Protein AF-A0A945I2C8-F1 (afdb_monomer)

Foldseek 3Di:
DVLVVLCPLVVLLVCQLPQLLVAECSLVCSLVVVVCCVVVCVVPDDDDPDDDDDPDCCSNCVSLLVLLVSLVLLVVLLCLLPDDDDDDPNQVCCCPVVVGRSVVRSVRHDPSSNVSSVVVSVVSLVPNQQVSLLVLLLVVVDPVSPVSSCSSCVSVVNNVCSCCVNCPVVVD

Secondary structure (DSSP, 8-state):
-TTGGGGHHHHHHHHHHHHGGG-TTHHHHHHHHHHHHHHHHHHHSPP-------S-SHHHHHHHHHHHHHHHHHHHHHHHHHS---S-HHHHHHHHHH---HHHHHHH--HHHHHHHHHHHHHHIIIIIIHHHHHHHT-TT-HHHHHHHHHHHHTTT-TTHHHHIIIIIT--

Sequence (172 aa):
MKYLKYYISTITILSAGYICTLGKFFPLVFFISFSSFIIFGDLFLKSDNKKHNYKFNFFLNLPIYLNLPLLLVFLMTVVFILGNSDANAFSIFFLEMLNIDLLHSRETIYFSDKIALVALTSLFIGIMGTVPGHEMSHRIKKKFDLFIGNWLLSLSWDCAFAIEHVYGHHKN

Structure (mmCIF, N/CA/C/O backbone):
data_AF-A0A945I2C8-F1
#
_entry.id   AF-A0A945I2C8-F1
#
loop_
_atom_site.group_PDB
_atom_site.id
_atom_site.type_symbol
_atom_site.label_atom_id
_atom_site.label_alt_id
_atom_site.label_comp_id
_atom_site.label_asym_id
_atom_site.label_entity_id
_atom_site.label_seq_id
_atom_site.pdbx_PDB_ins_code
_atom_site.Cartn_x
_atom_site.Cartn_y
_atom_site.Cartn_z
_atom_site.occupancy
_atom_site.B_iso_or_equiv
_atom_site.auth_seq_id
_atom_site.auth_comp_id
_atom_site.auth_asym_id
_atom_site.auth_atom_id
_atom_site.pdbx_PDB_model_num
ATOM 1 N N . MET A 1 1 ? -23.074 -13.587 1.906 1.00 62.91 1 MET A N 1
ATOM 2 C CA . MET A 1 1 ? -22.068 -12.558 1.537 1.00 62.91 1 MET A CA 1
ATOM 3 C C . MET A 1 1 ? -21.941 -11.428 2.578 1.00 62.91 1 MET A C 1
ATOM 5 O O . MET A 1 1 ? -21.684 -10.289 2.222 1.00 62.91 1 MET A O 1
ATOM 9 N N . LYS A 1 2 ? -22.095 -11.713 3.882 1.00 77.69 2 LYS A N 1
ATOM 10 C CA . LYS A 1 2 ? -22.191 -10.666 4.918 1.00 77.69 2 LYS A CA 1
ATOM 11 C C . LYS A 1 2 ? -20.837 -10.050 5.309 1.00 77.69 2 LYS A C 1
ATOM 13 O O . LYS A 1 2 ? -20.752 -8.852 5.535 1.00 77.69 2 LYS A O 1
ATOM 18 N N . TYR A 1 3 ? -19.801 -10.885 5.379 1.00 81.06 3 TYR A N 1
ATOM 19 C CA . TYR A 1 3 ? -18.445 -10.497 5.782 1.00 81.06 3 TYR A CA 1
ATOM 20 C C . TYR A 1 3 ? -17.556 -10.113 4.591 1.00 81.06 3 TYR A C 1
ATOM 22 O O . TYR A 1 3 ? -16.706 -9.244 4.715 1.00 81.06 3 TYR A O 1
ATOM 30 N N . LEU A 1 4 ? -17.791 -10.720 3.421 1.00 82.69 4 LEU A N 1
ATOM 31 C CA . LEU A 1 4 ? -16.927 -10.586 2.243 1.00 82.69 4 LEU A CA 1
ATOM 32 C C . LEU A 1 4 ? -16.793 -9.138 1.743 1.00 82.69 4 LEU A C 1
ATOM 34 O O . LEU A 1 4 ? -15.726 -8.748 1.285 1.00 82.69 4 LEU A O 1
ATOM 38 N N . LYS A 1 5 ? -17.842 -8.320 1.894 1.00 85.62 5 LYS A N 1
ATOM 39 C CA . LYS A 1 5 ? -17.820 -6.909 1.477 1.00 85.62 5 LYS A CA 1
ATOM 40 C C . LYS A 1 5 ? -16.748 -6.068 2.186 1.00 85.62 5 LYS A C 1
ATOM 42 O O . LYS A 1 5 ? -16.306 -5.075 1.631 1.00 85.62 5 LYS A O 1
ATOM 47 N N . TYR A 1 6 ? -16.297 -6.477 3.376 1.00 88.00 6 TYR A N 1
ATOM 48 C CA . TYR A 1 6 ? -15.247 -5.775 4.126 1.00 88.00 6 TYR A CA 1
ATOM 49 C C . TYR A 1 6 ? -13.826 -6.121 3.662 1.00 88.00 6 TYR A C 1
ATOM 51 O O . TYR A 1 6 ? -12.876 -5.492 4.108 1.00 88.00 6 TYR A O 1
ATOM 59 N N . TYR A 1 7 ? -13.674 -7.100 2.766 1.00 92.62 7 TYR A N 1
ATOM 60 C CA . TYR A 1 7 ? -12.378 -7.525 2.228 1.00 92.62 7 TYR A CA 1
ATOM 61 C C . TYR A 1 7 ? -12.065 -6.904 0.864 1.00 92.62 7 TYR A C 1
ATOM 63 O O . TYR A 1 7 ? -11.042 -7.239 0.272 1.00 92.62 7 TYR A O 1
ATOM 71 N N . ILE A 1 8 ? -12.913 -5.997 0.359 1.00 91.94 8 ILE A N 1
ATOM 72 C CA . ILE A 1 8 ? -12.673 -5.311 -0.919 1.00 91.94 8 ILE A CA 1
ATOM 73 C C . ILE A 1 8 ? -11.312 -4.609 -0.885 1.00 91.94 8 ILE A C 1
ATOM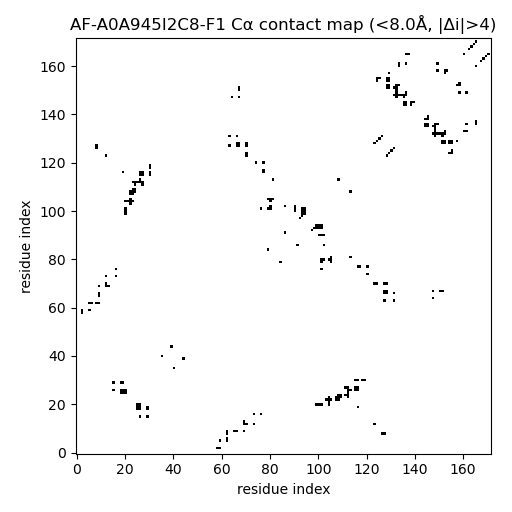 75 O O . ILE A 1 8 ? -10.516 -4.817 -1.794 1.00 91.94 8 ILE A O 1
ATOM 79 N N . SER A 1 9 ? -10.992 -3.882 0.194 1.00 91.06 9 SER A N 1
ATOM 80 C CA . SER A 1 9 ? -9.688 -3.225 0.349 1.00 91.06 9 SER A CA 1
ATOM 81 C C . SER A 1 9 ? -8.527 -4.225 0.294 1.00 91.06 9 SER A C 1
ATOM 83 O O . SER A 1 9 ? -7.592 -4.052 -0.485 1.00 91.06 9 SER A O 1
ATOM 85 N N . THR A 1 10 ? -8.622 -5.327 1.041 1.00 94.12 10 THR A N 1
ATOM 86 C CA . THR A 1 10 ? -7.606 -6.388 1.077 1.00 94.12 10 THR A CA 1
ATOM 87 C C . THR A 1 10 ? -7.371 -7.004 -0.303 1.00 94.12 10 THR A C 1
ATOM 89 O O . THR A 1 10 ? -6.230 -7.181 -0.718 1.00 94.12 10 THR A O 1
ATOM 92 N N . ILE A 1 11 ? -8.440 -7.301 -1.043 1.00 95.31 11 ILE A N 1
ATOM 93 C CA . ILE A 1 11 ? -8.335 -7.848 -2.401 1.00 95.31 11 ILE A CA 1
ATOM 94 C C . ILE A 1 11 ? -7.706 -6.811 -3.335 1.00 95.31 11 ILE A C 1
ATOM 96 O O . ILE A 1 11 ? -6.825 -7.154 -4.120 1.00 95.31 11 ILE A O 1
ATOM 100 N N . THR A 1 12 ? -8.108 -5.542 -3.227 1.00 95.62 12 THR A N 1
ATOM 101 C CA . THR A 1 12 ? -7.592 -4.481 -4.100 1.00 95.62 12 THR A CA 1
ATOM 102 C C . THR A 1 12 ? -6.097 -4.250 -3.907 1.00 95.62 12 THR A C 1
ATOM 104 O O . THR A 1 12 ? -5.379 -4.209 -4.903 1.00 95.62 12 THR A O 1
ATOM 107 N N . ILE A 1 13 ? -5.588 -4.207 -2.671 1.00 96.75 13 ILE A N 1
ATOM 108 C CA . ILE A 1 13 ? -4.149 -4.017 -2.442 1.00 96.75 13 ILE A CA 1
ATOM 109 C C . ILE A 1 13 ? -3.319 -5.232 -2.859 1.00 96.75 13 ILE A C 1
ATOM 111 O O . ILE A 1 13 ? -2.242 -5.058 -3.420 1.00 96.75 13 ILE A O 1
ATOM 115 N N . LEU A 1 14 ? -3.830 -6.454 -2.674 1.00 96.75 14 LEU A N 1
ATOM 116 C CA . LEU A 1 14 ? -3.175 -7.662 -3.186 1.00 96.75 14 LEU A CA 1
ATOM 117 C C . LEU A 1 14 ? -3.122 -7.656 -4.718 1.00 96.75 14 LEU A C 1
ATOM 119 O O . LEU A 1 14 ? -2.078 -7.931 -5.303 1.00 96.75 14 LEU A O 1
ATOM 123 N N . SER A 1 15 ? -4.232 -7.293 -5.367 1.00 96.69 15 SER A N 1
ATOM 124 C CA . SER A 1 15 ? -4.288 -7.197 -6.827 1.00 96.69 15 SER A CA 1
ATOM 125 C C . SER A 1 15 ? -3.346 -6.121 -7.365 1.00 96.69 15 SER A C 1
ATOM 127 O O . SER A 1 15 ? -2.632 -6.376 -8.327 1.00 96.69 15 SER A O 1
ATOM 129 N N . ALA A 1 16 ? -3.268 -4.965 -6.702 1.00 96.81 16 ALA A N 1
ATOM 130 C CA . ALA A 1 16 ? -2.339 -3.899 -7.050 1.00 96.81 16 ALA A CA 1
ATOM 131 C C . ALA A 1 16 ? -0.885 -4.335 -6.852 1.00 96.81 16 ALA A C 1
ATOM 133 O O . ALA A 1 16 ? -0.059 -4.116 -7.730 1.00 96.81 16 ALA A O 1
ATOM 134 N N . GLY A 1 17 ? -0.581 -4.990 -5.727 1.00 95.38 17 GLY A N 1
ATOM 135 C CA . GLY A 1 17 ? 0.756 -5.492 -5.414 1.00 95.38 17 GLY A CA 1
ATOM 136 C C . GLY A 1 17 ? 1.280 -6.486 -6.447 1.00 95.38 17 GLY A C 1
ATOM 137 O O . GLY A 1 17 ? 2.480 -6.540 -6.670 1.00 95.38 17 GLY A O 1
ATOM 138 N N . TYR A 1 18 ? 0.393 -7.220 -7.122 1.00 95.75 18 TYR A N 1
ATOM 139 C CA . TYR A 1 18 ? 0.765 -8.070 -8.248 1.00 95.75 18 TYR A CA 1
ATOM 140 C C . TYR A 1 18 ? 0.782 -7.302 -9.578 1.00 95.75 18 TYR A C 1
ATOM 142 O O . TYR A 1 18 ? 1.809 -7.244 -10.248 1.00 95.75 18 TYR A O 1
ATOM 150 N N . ILE A 1 19 ? -0.327 -6.661 -9.960 1.00 96.75 19 ILE A N 1
ATOM 151 C CA . ILE A 1 19 ? -0.487 -6.034 -11.283 1.00 96.75 19 ILE A CA 1
ATOM 152 C C . ILE A 1 19 ? 0.540 -4.920 -11.504 1.00 96.75 19 ILE A C 1
ATOM 154 O O . ILE A 1 19 ? 1.135 -4.843 -12.575 1.00 96.75 19 ILE A O 1
ATOM 158 N N . CYS A 1 20 ? 0.820 -4.097 -10.492 1.00 96.38 20 CYS A N 1
ATOM 159 C CA . CYS A 1 20 ? 1.809 -3.025 -10.606 1.00 96.38 20 CYS A CA 1
ATOM 160 C C . CYS A 1 20 ? 3.248 -3.539 -10.793 1.00 96.38 20 CYS A C 1
ATOM 162 O O . CYS A 1 20 ? 4.103 -2.778 -11.240 1.00 96.38 20 CYS A O 1
ATOM 164 N N . THR A 1 21 ? 3.517 -4.813 -10.491 1.00 95.56 21 THR A N 1
ATOM 165 C CA . THR A 1 21 ? 4.824 -5.459 -10.717 1.00 95.56 21 THR A CA 1
ATOM 166 C C . THR A 1 21 ? 4.944 -6.117 -12.094 1.00 95.56 21 THR A C 1
ATOM 168 O O . THR A 1 21 ? 5.987 -6.652 -12.433 1.00 95.56 21 THR A O 1
ATOM 171 N N . LEU A 1 22 ? 3.912 -6.058 -12.941 1.00 94.31 22 LEU A N 1
ATOM 172 C CA . LEU A 1 22 ? 4.003 -6.562 -14.319 1.00 94.31 22 LEU A CA 1
ATOM 173 C C . LEU A 1 22 ? 4.746 -5.598 -15.266 1.00 94.31 22 LEU A C 1
ATOM 175 O O . LEU A 1 22 ? 4.997 -5.936 -16.422 1.00 94.31 22 LEU A O 1
ATOM 179 N N . GLY A 1 23 ? 5.110 -4.403 -14.789 1.00 88.12 23 GLY A N 1
ATOM 180 C CA . GLY A 1 23 ? 5.847 -3.402 -15.562 1.00 88.12 23 GLY A CA 1
ATOM 181 C C . GLY A 1 23 ? 4.952 -2.582 -16.497 1.00 88.12 23 GLY A C 1
ATOM 182 O O . GLY A 1 23 ? 3.811 -2.275 -16.163 1.00 88.12 23 GLY A O 1
ATOM 183 N N . LYS A 1 24 ? 5.504 -2.179 -17.647 1.00 92.94 24 LYS A N 1
ATOM 184 C CA . LYS A 1 24 ? 4.902 -1.379 -18.745 1.00 92.94 24 LYS A CA 1
ATOM 185 C C . LYS A 1 24 ? 3.391 -1.115 -18.640 1.00 92.94 24 LYS A C 1
ATOM 187 O O . LYS A 1 24 ? 2.596 -2.019 -18.885 1.00 92.94 24 LYS A O 1
ATOM 192 N N . PHE A 1 25 ? 2.990 0.134 -18.397 1.00 95.19 25 PHE A N 1
ATOM 193 C CA . PHE A 1 25 ? 1.594 0.606 -18.380 1.00 95.19 25 PHE A CA 1
ATOM 194 C C . PHE A 1 25 ? 0.658 -0.041 -17.346 1.00 95.19 25 PHE A C 1
ATOM 196 O O . PHE A 1 25 ? -0.413 0.511 -17.091 1.00 95.19 25 PHE A O 1
ATOM 203 N N . PHE A 1 26 ? 1.010 -1.169 -16.722 1.00 96.88 26 PHE A N 1
ATOM 204 C CA . PHE A 1 26 ? 0.140 -1.838 -15.759 1.00 96.88 26 PHE A CA 1
ATOM 205 C C . PHE A 1 26 ? -0.164 -0.972 -14.530 1.00 96.88 26 PHE A C 1
ATOM 207 O O . PHE A 1 26 ? -1.341 -0.907 -14.168 1.00 96.88 26 PHE A O 1
ATOM 214 N N . PRO A 1 27 ? 0.799 -0.245 -13.919 1.00 97.38 27 PRO A N 1
ATOM 215 C CA . PRO A 1 27 ? 0.480 0.684 -12.839 1.00 97.38 27 PRO A CA 1
ATOM 216 C C . PRO A 1 27 ? -0.505 1.780 -13.253 1.00 97.38 27 PRO A C 1
ATOM 218 O O . PRO A 1 27 ? -1.459 2.054 -12.524 1.00 97.38 27 PRO A O 1
ATOM 221 N N . LEU A 1 28 ? -0.317 2.379 -14.435 1.00 98.06 28 LEU A N 1
ATOM 222 C CA . LEU A 1 28 ? -1.220 3.405 -14.958 1.00 98.06 28 LEU A CA 1
ATOM 223 C C . LEU A 1 28 ? -2.630 2.857 -15.195 1.00 98.06 28 LEU A C 1
ATOM 225 O O . LEU A 1 28 ? -3.612 3.460 -14.763 1.00 98.06 28 LEU A O 1
ATOM 229 N N . VAL A 1 29 ? -2.736 1.707 -15.861 1.00 97.88 29 VAL A N 1
ATOM 230 C CA . VAL A 1 29 ? -4.022 1.061 -16.150 1.00 97.88 29 VAL A CA 1
ATOM 231 C C . VAL A 1 29 ? -4.720 0.650 -14.856 1.00 97.88 29 VAL A C 1
ATOM 233 O O . VAL A 1 29 ? -5.924 0.875 -14.716 1.00 97.88 29 VAL A O 1
ATOM 236 N N . PHE A 1 30 ? -3.988 0.098 -13.884 1.00 98.06 30 PHE A N 1
ATOM 237 C CA . PHE A 1 30 ? -4.550 -0.248 -12.581 1.00 98.06 30 PHE A CA 1
ATOM 238 C C . PHE A 1 30 ? -5.076 0.996 -11.862 1.00 98.06 30 PHE A C 1
ATOM 240 O O . PHE A 1 30 ? -6.212 0.994 -11.400 1.00 98.06 30 PHE A O 1
ATOM 247 N N . PHE A 1 31 ? -4.298 2.079 -11.824 1.00 98.00 31 PHE A N 1
ATOM 248 C CA . PHE A 1 31 ? -4.726 3.334 -11.213 1.00 98.00 31 PHE A CA 1
ATOM 249 C C . PHE A 1 31 ? -6.014 3.871 -11.853 1.00 98.00 31 PHE A C 1
ATOM 251 O O . PHE A 1 31 ? -7.000 4.087 -11.152 1.00 98.00 31 PHE A O 1
ATOM 258 N N . ILE A 1 32 ? -6.056 4.001 -13.184 1.00 98.06 32 ILE A N 1
ATOM 259 C CA . ILE A 1 32 ? -7.235 4.516 -13.900 1.00 98.06 32 ILE A CA 1
ATOM 260 C C . ILE A 1 32 ? -8.452 3.610 -13.687 1.00 98.06 32 ILE A C 1
ATOM 262 O O . ILE A 1 32 ? -9.550 4.103 -13.417 1.00 98.06 32 ILE A O 1
ATOM 266 N N . SER A 1 33 ? -8.274 2.292 -13.802 1.00 97.31 33 SER A N 1
ATOM 267 C CA . SER A 1 33 ? -9.370 1.331 -13.643 1.00 97.31 33 SER A CA 1
ATOM 268 C C . SER A 1 33 ? -9.909 1.308 -12.214 1.00 97.31 33 SER A C 1
ATOM 270 O O . SER A 1 33 ? -11.124 1.334 -12.029 1.00 97.31 33 SER A O 1
ATOM 272 N N . PHE A 1 34 ? -9.038 1.345 -11.205 1.00 96.81 34 PHE A N 1
ATOM 273 C CA . PHE A 1 34 ? -9.438 1.370 -9.803 1.00 96.81 34 PHE A CA 1
ATOM 274 C C . PHE A 1 34 ? -10.116 2.689 -9.417 1.00 96.81 34 PHE A C 1
ATOM 276 O O . PHE A 1 34 ? -11.172 2.674 -8.785 1.00 96.81 34 PHE A O 1
ATOM 283 N N . SER A 1 35 ? -9.580 3.833 -9.849 1.00 96.81 35 SER A N 1
ATOM 284 C CA . SER A 1 35 ? -10.230 5.131 -9.641 1.00 96.81 35 SER A CA 1
ATOM 285 C C . SER A 1 35 ? -11.599 5.188 -10.316 1.00 96.81 35 SER A C 1
ATOM 287 O O . SER A 1 35 ? -12.568 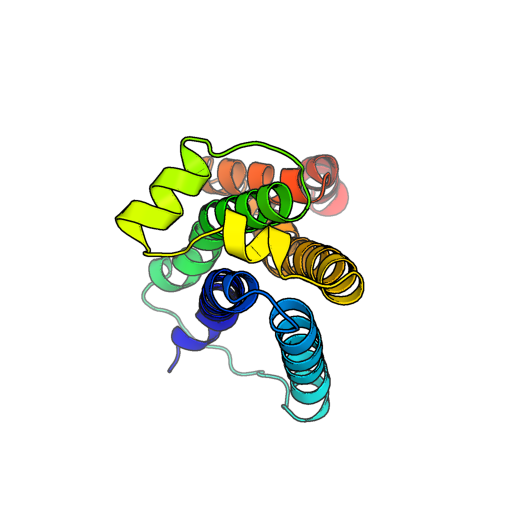5.619 -9.696 1.00 96.81 35 SER A O 1
ATOM 289 N N . SER A 1 36 ? -11.708 4.687 -11.549 1.00 96.62 36 SER A N 1
ATOM 290 C CA . SER A 1 36 ? -12.991 4.588 -12.255 1.00 96.62 36 SER A CA 1
ATOM 291 C C . SER A 1 36 ? -13.965 3.675 -11.516 1.00 96.62 36 SER A C 1
ATOM 293 O O . SER A 1 36 ? -15.132 4.020 -11.367 1.00 96.62 36 SER A O 1
ATOM 295 N N . PHE A 1 37 ? -13.493 2.535 -11.004 1.00 94.88 37 PHE A N 1
ATOM 296 C CA . PHE A 1 37 ? -14.300 1.617 -10.206 1.00 94.88 37 PHE A CA 1
ATOM 297 C C . PHE A 1 37 ? -14.872 2.292 -8.952 1.00 94.88 37 PHE A C 1
ATOM 299 O O . PHE A 1 37 ? -16.053 2.115 -8.669 1.00 94.88 37 PHE A O 1
ATOM 306 N N . ILE A 1 38 ? -14.080 3.099 -8.236 1.00 93.81 38 ILE A N 1
ATOM 307 C CA . ILE A 1 38 ? -14.565 3.857 -7.072 1.00 93.81 38 ILE A CA 1
ATOM 308 C C . ILE A 1 38 ? -15.594 4.908 -7.499 1.00 93.81 38 ILE A C 1
ATOM 310 O O . ILE A 1 38 ? -16.688 4.938 -6.944 1.00 93.81 38 ILE A O 1
ATOM 314 N N . ILE A 1 39 ? -15.266 5.746 -8.488 1.00 95.56 39 ILE A N 1
ATOM 315 C CA . ILE A 1 39 ? -16.122 6.862 -8.921 1.00 95.56 39 ILE A CA 1
ATOM 316 C C . ILE A 1 39 ? -17.458 6.342 -9.455 1.00 95.56 39 ILE A C 1
ATOM 318 O O . ILE A 1 39 ? -18.518 6.774 -9.015 1.00 95.56 39 ILE A O 1
ATOM 322 N N . PHE A 1 40 ? -17.430 5.385 -10.382 1.00 96.31 40 PHE A N 1
ATOM 323 C CA . PHE A 1 40 ? -18.654 4.800 -10.922 1.00 96.31 40 PHE A CA 1
ATOM 324 C C . PHE A 1 40 ? -19.390 3.955 -9.883 1.00 96.31 40 PHE A C 1
ATOM 326 O O . PHE A 1 40 ? -20.618 3.937 -9.877 1.00 96.31 40 PHE A O 1
ATOM 333 N N . GLY A 1 41 ? -18.662 3.285 -8.989 1.00 92.38 41 GLY A N 1
ATOM 334 C CA . GLY A 1 41 ? -19.250 2.584 -7.855 1.00 92.38 41 GLY A CA 1
ATOM 335 C C . GLY A 1 41 ? -20.099 3.520 -7.000 1.00 92.38 41 GLY A C 1
ATOM 336 O O . GLY A 1 41 ? -21.249 3.196 -6.725 1.00 92.38 41 GLY A O 1
ATOM 337 N N . ASP A 1 42 ? -19.575 4.694 -6.657 1.00 91.38 42 ASP A N 1
ATOM 338 C CA . ASP A 1 42 ? -20.291 5.705 -5.871 1.00 91.38 42 ASP A CA 1
ATOM 339 C C . ASP A 1 42 ? -21.475 6.323 -6.637 1.00 91.38 42 ASP A C 1
ATOM 341 O O . ASP A 1 42 ? -22.562 6.481 -6.088 1.00 91.38 42 ASP A O 1
ATOM 345 N N . LEU A 1 43 ? -21.309 6.594 -7.937 1.00 94.81 43 LEU A N 1
ATOM 346 C CA . LEU A 1 43 ? -22.366 7.179 -8.772 1.00 94.81 43 LEU A CA 1
ATOM 347 C C . LEU A 1 43 ? -23.556 6.236 -9.007 1.00 94.81 43 LEU A C 1
ATOM 349 O O . LEU A 1 43 ? -24.698 6.694 -9.086 1.00 94.81 43 LEU A O 1
ATOM 353 N N . PHE A 1 44 ? -23.307 4.933 -9.178 1.00 95.06 44 PHE A N 1
ATOM 354 C CA . PHE A 1 44 ? -24.342 3.980 -9.594 1.00 95.06 44 PHE A CA 1
ATOM 355 C C . PHE A 1 44 ? -24.891 3.111 -8.458 1.00 95.06 44 PHE A C 1
ATOM 357 O O . PHE A 1 44 ? -26.043 2.670 -8.536 1.00 95.06 44 PHE A O 1
ATOM 364 N N . LEU A 1 45 ? -24.105 2.818 -7.417 1.00 89.94 45 LEU A N 1
ATOM 365 C CA . LEU A 1 45 ? -24.544 1.942 -6.330 1.00 89.94 45 LEU A CA 1
ATOM 366 C C . LEU A 1 45 ? -25.303 2.736 -5.264 1.00 89.94 45 LEU A C 1
ATOM 368 O O . LEU A 1 45 ? -24.882 3.790 -4.805 1.00 89.94 45 LEU A O 1
ATOM 372 N N . LYS A 1 46 ? -26.442 2.195 -4.824 1.00 86.06 46 LYS A N 1
ATOM 373 C CA . LYS A 1 46 ? -27.221 2.786 -3.727 1.00 86.06 46 LYS A CA 1
ATOM 374 C C . LYS A 1 46 ? -26.537 2.554 -2.381 1.00 86.06 46 LYS A C 1
ATOM 376 O O . LYS A 1 46 ? -25.911 1.515 -2.169 1.00 86.06 46 LYS A O 1
ATOM 381 N N . SER A 1 47 ? -26.759 3.474 -1.443 1.00 83.25 47 SER A N 1
ATOM 382 C CA . SER A 1 47 ? -26.267 3.358 -0.070 1.00 83.25 47 SER A CA 1
ATOM 383 C C . SER A 1 47 ? -26.765 2.085 0.628 1.00 83.25 47 SER A C 1
ATOM 385 O O . SER A 1 47 ? -27.945 1.718 0.569 1.00 83.25 47 SER A O 1
ATOM 387 N N . ASP A 1 48 ? -25.850 1.392 1.312 1.00 82.56 48 ASP A N 1
ATOM 388 C CA . ASP A 1 48 ? -26.184 0.215 2.113 1.00 82.56 48 ASP A CA 1
ATOM 389 C C . ASP A 1 48 ? -26.692 0.631 3.499 1.00 82.56 48 ASP A C 1
ATOM 391 O O . ASP A 1 48 ? -25.930 0.784 4.451 1.00 82.56 48 ASP A O 1
ATOM 395 N N . ASN A 1 49 ? -28.011 0.766 3.623 1.00 81.44 49 ASN A N 1
ATOM 396 C CA . ASN A 1 49 ? -28.664 1.120 4.887 1.00 81.44 49 ASN A CA 1
ATOM 397 C C . ASN A 1 49 ? -28.984 -0.102 5.772 1.00 81.44 49 ASN A C 1
ATOM 399 O O . ASN A 1 49 ? -29.637 0.027 6.812 1.00 81.44 49 ASN A O 1
ATOM 403 N N . LYS A 1 50 ? -28.574 -1.318 5.379 1.00 82.19 50 LYS A N 1
ATOM 404 C CA . LYS A 1 50 ? -28.950 -2.543 6.096 1.00 82.19 50 LYS A CA 1
ATOM 405 C C . LYS A 1 50 ? -28.043 -2.774 7.301 1.00 82.19 50 LYS A C 1
ATOM 407 O O . LYS A 1 50 ? -26.891 -3.198 7.173 1.00 82.19 50 LYS A O 1
ATOM 412 N N . LYS A 1 51 ? -28.608 -2.608 8.498 1.00 78.00 51 LYS A N 1
ATOM 413 C CA . LYS A 1 51 ? -27.962 -3.017 9.752 1.00 78.00 51 LYS A CA 1
ATOM 414 C C . LYS A 1 51 ? -27.980 -4.534 9.892 1.00 78.00 51 LYS A C 1
ATOM 416 O O . LYS A 1 51 ? -28.972 -5.208 9.632 1.00 78.00 51 LYS A O 1
ATOM 421 N N . HIS A 1 52 ? -26.844 -5.073 10.297 1.00 78.44 52 HIS A N 1
ATOM 422 C CA . HIS A 1 52 ? -26.542 -6.487 10.206 1.00 78.44 52 HIS A CA 1
ATOM 423 C C . HIS A 1 52 ? -25.916 -6.948 11.526 1.00 78.44 52 HIS A C 1
ATOM 425 O O . HIS A 1 52 ? -24.856 -6.466 11.899 1.00 78.44 52 HIS A O 1
ATOM 431 N N . ASN A 1 53 ? -26.516 -7.934 12.201 1.00 80.00 53 ASN A N 1
ATOM 432 C CA . ASN A 1 53 ? -25.957 -8.457 13.460 1.00 80.00 53 ASN A CA 1
ATOM 433 C C . ASN A 1 53 ? -24.838 -9.470 13.196 1.00 80.00 53 ASN A C 1
ATOM 435 O O . ASN A 1 53 ? -25.096 -10.569 12.694 1.00 80.00 53 ASN A O 1
ATOM 439 N N . TYR A 1 54 ? -23.593 -9.115 13.475 1.00 82.81 54 TYR A N 1
ATOM 440 C CA . TYR A 1 54 ? -22.449 -9.994 13.246 1.00 82.81 54 TYR A CA 1
ATOM 441 C C . TYR A 1 54 ? -22.196 -10.871 14.473 1.00 82.81 54 TYR A C 1
ATOM 443 O O . TYR A 1 54 ? -22.062 -10.364 15.578 1.00 82.81 54 TYR A O 1
ATOM 451 N N . LYS A 1 55 ? -22.141 -12.196 14.279 1.00 82.25 55 LYS A N 1
ATOM 452 C CA . LYS A 1 55 ? -21.836 -13.146 15.366 1.00 82.25 55 LYS A CA 1
ATOM 453 C C . LYS A 1 55 ? -20.343 -13.161 15.698 1.00 82.25 55 LYS A C 1
ATOM 455 O O . LYS A 1 55 ? -19.964 -13.226 16.858 1.00 82.25 55 LYS A O 1
ATOM 460 N N . PHE A 1 56 ? -19.502 -13.081 14.668 1.00 85.62 56 PHE A N 1
ATOM 461 C CA . PHE A 1 56 ? -18.048 -13.147 14.799 1.00 85.62 56 PHE A CA 1
ATOM 462 C C . PHE A 1 56 ? -17.398 -11.805 14.451 1.00 85.62 56 PHE A C 1
ATOM 464 O O . PHE A 1 56 ? -17.208 -11.493 13.277 1.00 85.62 56 PHE A O 1
ATOM 471 N N . ASN A 1 57 ? -17.030 -11.021 15.467 1.00 85.81 57 ASN A N 1
ATOM 472 C CA . ASN A 1 57 ? -16.357 -9.726 15.276 1.00 85.81 57 ASN A CA 1
ATOM 473 C C . ASN A 1 57 ? -14.914 -9.866 14.773 1.00 85.81 57 ASN A C 1
ATOM 475 O O . ASN A 1 57 ? -14.366 -8.924 14.209 1.00 85.81 57 ASN A O 1
ATOM 479 N N . PHE A 1 58 ? -14.297 -11.035 14.955 1.00 88.25 58 PHE A N 1
ATOM 480 C CA . PHE A 1 58 ? -12.944 -11.296 14.472 1.00 88.25 58 PHE A CA 1
ATOM 481 C C . PHE A 1 58 ? -12.834 -11.116 12.949 1.00 88.25 58 PHE A C 1
ATOM 483 O O . PHE A 1 58 ? -12.004 -10.340 12.492 1.00 88.25 58 PHE A O 1
ATOM 490 N N . PHE A 1 59 ? -13.735 -11.726 12.170 1.00 88.31 59 PHE A N 1
ATOM 491 C CA . PHE A 1 59 ? -13.732 -11.619 10.703 1.00 88.31 59 PHE A CA 1
ATOM 492 C C . PHE A 1 59 ? -14.056 -10.214 10.173 1.00 88.31 59 PHE A C 1
ATOM 494 O O . PHE A 1 59 ? -13.790 -9.927 9.013 1.00 88.31 59 PHE A O 1
ATOM 501 N N . LEU A 1 60 ? -14.624 -9.331 10.999 1.00 88.38 60 LEU A N 1
ATOM 502 C CA . LEU A 1 60 ? -14.777 -7.916 10.641 1.00 88.38 60 LEU A CA 1
ATOM 503 C C . LEU A 1 60 ? -13.485 -7.130 10.847 1.00 88.38 60 LEU A C 1
ATOM 505 O O . LEU A 1 60 ? -13.180 -6.237 10.068 1.00 88.38 60 LEU A O 1
ATOM 509 N N . ASN A 1 61 ? -12.741 -7.452 11.906 1.00 90.69 61 ASN A N 1
ATOM 510 C CA . ASN A 1 61 ? -11.514 -6.740 12.246 1.00 90.69 61 ASN A CA 1
ATOM 511 C C . ASN A 1 61 ? -10.296 -7.256 11.476 1.00 90.69 61 ASN A C 1
ATOM 513 O O . ASN A 1 61 ? -9.350 -6.503 11.283 1.00 90.69 61 ASN A O 1
ATOM 517 N N . LEU A 1 62 ? -10.316 -8.513 11.021 1.00 93.50 62 LEU A N 1
ATOM 518 C CA . LEU A 1 62 ? -9.221 -9.113 10.261 1.00 93.50 62 LEU A CA 1
ATOM 519 C C . LEU A 1 62 ? -8.735 -8.251 9.078 1.00 93.50 62 LEU A C 1
ATOM 521 O O . LEU A 1 62 ? -7.531 -8.011 9.026 1.00 93.50 62 LEU A O 1
ATOM 525 N N . PRO A 1 63 ? -9.591 -7.737 8.167 1.00 92.81 63 PRO A N 1
ATOM 526 C CA . PRO A 1 63 ? -9.118 -6.880 7.076 1.00 92.81 63 PRO A CA 1
ATOM 527 C C . PRO A 1 63 ? -8.441 -5.596 7.581 1.00 92.81 63 PRO A C 1
ATOM 529 O O . PRO A 1 63 ? -7.455 -5.163 6.995 1.00 92.81 63 PRO A O 1
ATOM 532 N N . ILE A 1 64 ? -8.894 -5.037 8.709 1.00 92.81 64 ILE A N 1
ATOM 533 C CA . ILE A 1 64 ? -8.293 -3.843 9.325 1.00 92.81 64 ILE A CA 1
ATOM 534 C C . ILE A 1 64 ? -6.866 -4.150 9.810 1.00 92.81 64 ILE A C 1
ATOM 536 O O . ILE A 1 64 ? -5.954 -3.362 9.578 1.00 92.81 64 ILE A O 1
ATOM 540 N N . TYR A 1 65 ? -6.647 -5.315 10.433 1.00 95.19 65 TYR A N 1
ATOM 541 C CA . TYR A 1 65 ? -5.305 -5.744 10.847 1.00 95.19 65 TYR A CA 1
ATOM 542 C C . TYR A 1 65 ? -4.402 -6.091 9.659 1.00 95.19 65 TYR A C 1
ATOM 544 O O . TYR A 1 65 ? -3.206 -5.823 9.715 1.00 95.19 65 TYR A O 1
ATOM 552 N N . LEU A 1 66 ? -4.958 -6.670 8.589 1.00 96.19 66 LEU A N 1
ATOM 553 C CA . LEU A 1 66 ? -4.208 -7.011 7.376 1.00 96.19 66 LEU A CA 1
ATOM 554 C C . LEU A 1 66 ? -3.736 -5.776 6.602 1.00 96.19 66 LEU A C 1
ATOM 556 O O . LEU A 1 66 ? -2.733 -5.866 5.898 1.00 96.19 66 LEU A O 1
ATOM 560 N N . ASN A 1 67 ? -4.408 -4.631 6.742 1.00 95.69 67 ASN A N 1
ATOM 561 C CA . ASN A 1 67 ? -4.010 -3.411 6.045 1.00 95.69 67 ASN A CA 1
ATOM 562 C C . ASN A 1 67 ? -2.571 -2.998 6.371 1.00 95.69 67 ASN A C 1
ATOM 564 O O . ASN A 1 67 ? -1.853 -2.615 5.458 1.00 95.69 67 ASN A O 1
ATOM 568 N N . LEU A 1 68 ? -2.118 -3.120 7.626 1.00 96.50 68 LEU A N 1
ATOM 569 C CA . LEU A 1 68 ? -0.763 -2.701 8.004 1.00 96.50 68 LEU A CA 1
ATOM 570 C C . LEU A 1 68 ? 0.338 -3.484 7.264 1.00 96.50 68 LEU A C 1
ATOM 572 O O . LEU A 1 68 ? 1.124 -2.850 6.559 1.00 96.50 68 LEU A O 1
ATOM 576 N N . PRO A 1 69 ? 0.427 -4.826 7.375 1.00 97.12 69 PRO A N 1
ATOM 577 C CA . PRO A 1 69 ? 1.466 -5.573 6.675 1.00 97.12 69 PRO A CA 1
ATOM 578 C C . PRO A 1 69 ? 1.341 -5.452 5.152 1.00 97.12 69 PRO A C 1
ATOM 580 O O . PRO A 1 69 ? 2.359 -5.320 4.478 1.00 97.12 69 PRO A O 1
ATOM 583 N N . LEU A 1 70 ? 0.123 -5.443 4.599 1.00 97.62 70 LEU A N 1
ATOM 584 C CA . LEU A 1 70 ? -0.073 -5.331 3.151 1.00 97.62 70 LEU A CA 1
ATOM 585 C C . LEU A 1 70 ? 0.348 -3.962 2.613 1.00 97.62 70 LEU A C 1
ATOM 587 O O . LEU A 1 70 ? 1.019 -3.893 1.587 1.00 97.62 70 LEU A O 1
ATOM 591 N N . LEU A 1 71 ? -0.001 -2.882 3.314 1.00 97.56 71 LEU A N 1
ATOM 592 C CA . LEU A 1 71 ? 0.368 -1.525 2.921 1.00 97.56 71 LEU A CA 1
ATOM 593 C C . LEU A 1 71 ? 1.871 -1.291 3.066 1.00 97.56 71 LEU A C 1
ATOM 595 O O . LEU A 1 71 ? 2.458 -0.644 2.206 1.00 97.56 71 LEU A O 1
ATOM 599 N N . LEU A 1 72 ? 2.508 -1.865 4.089 1.00 97.44 72 LEU A N 1
ATOM 600 C CA . LEU A 1 72 ? 3.957 -1.784 4.260 1.00 97.44 72 LEU A CA 1
ATOM 601 C C . LEU A 1 72 ? 4.698 -2.525 3.143 1.00 97.44 72 LEU A C 1
ATOM 603 O O . LEU A 1 72 ? 5.621 -1.965 2.557 1.00 97.44 72 LEU A O 1
ATOM 607 N N . VAL A 1 73 ? 4.276 -3.747 2.800 1.00 97.44 73 VAL A N 1
ATOM 608 C CA . VAL A 1 73 ? 4.850 -4.489 1.666 1.00 97.44 73 VAL A CA 1
ATOM 609 C C . VAL A 1 73 ? 4.643 -3.716 0.365 1.00 97.44 73 VAL A C 1
ATOM 611 O O . VAL A 1 73 ? 5.606 -3.512 -0.370 1.00 97.44 73 VAL A O 1
ATOM 614 N N . PHE A 1 74 ? 3.429 -3.223 0.104 1.00 98.00 74 PHE A N 1
ATOM 615 C CA . PHE A 1 74 ? 3.137 -2.427 -1.087 1.00 98.00 74 PHE A CA 1
ATOM 616 C C . PHE A 1 74 ? 4.010 -1.165 -1.155 1.00 98.00 74 PHE A C 1
ATOM 618 O O . PHE A 1 74 ? 4.653 -0.910 -2.171 1.00 98.00 74 PHE A O 1
ATOM 625 N N . LEU A 1 75 ? 4.133 -0.415 -0.060 1.00 97.50 75 LEU A N 1
ATOM 626 C CA . LEU A 1 75 ? 4.975 0.778 -0.004 1.00 97.50 75 LEU A CA 1
ATOM 627 C C . LEU A 1 75 ? 6.450 0.446 -0.260 1.00 97.50 75 LEU A C 1
ATOM 629 O O . LEU A 1 75 ? 7.095 1.134 -1.046 1.00 97.50 75 LEU A O 1
ATOM 633 N N . MET A 1 76 ? 6.969 -0.640 0.318 1.00 97.00 76 MET A N 1
ATOM 634 C CA . MET A 1 76 ? 8.332 -1.104 0.041 1.00 97.00 76 MET A CA 1
ATOM 635 C C . MET A 1 76 ? 8.525 -1.488 -1.432 1.00 97.00 76 MET A C 1
ATOM 637 O O . MET A 1 76 ? 9.552 -1.136 -2.012 1.00 97.00 76 MET A O 1
ATOM 641 N N . THR A 1 77 ? 7.540 -2.133 -2.072 1.00 97.00 77 THR A N 1
ATOM 642 C CA . THR A 1 77 ? 7.611 -2.415 -3.519 1.00 97.00 77 THR A CA 1
ATOM 643 C C . THR A 1 77 ? 7.657 -1.139 -4.349 1.00 97.00 77 THR A C 1
ATOM 645 O O . THR A 1 77 ? 8.497 -1.023 -5.237 1.00 97.00 77 THR A O 1
ATOM 648 N N . VAL A 1 78 ? 6.824 -0.144 -4.032 1.00 97.25 78 VAL A N 1
ATOM 649 C CA . VAL A 1 78 ? 6.800 1.136 -4.750 1.00 97.25 78 VAL A CA 1
ATOM 650 C C . VAL A 1 78 ? 8.112 1.892 -4.557 1.00 97.25 78 VAL A C 1
ATOM 652 O O . VAL A 1 78 ? 8.684 2.372 -5.532 1.00 97.25 78 VAL A O 1
ATOM 655 N N . VAL A 1 79 ? 8.636 1.949 -3.330 1.00 96.88 79 VAL A N 1
ATOM 656 C CA . VAL A 1 79 ? 9.940 2.566 -3.038 1.00 96.88 79 VAL A CA 1
ATOM 657 C C . VAL A 1 79 ? 11.057 1.865 -3.808 1.00 96.88 79 VAL A C 1
ATOM 659 O O . VAL A 1 79 ? 11.903 2.538 -4.392 1.00 96.88 79 VAL A O 1
ATOM 662 N N . PHE A 1 80 ? 11.048 0.532 -3.876 1.00 97.38 80 PHE A N 1
ATOM 663 C CA . PHE A 1 80 ? 12.030 -0.216 -4.660 1.00 97.38 80 PHE A CA 1
ATOM 664 C C . PHE A 1 80 ? 11.914 0.076 -6.162 1.00 97.38 80 PHE A C 1
ATOM 666 O O . PHE A 1 80 ? 12.929 0.255 -6.831 1.00 97.38 80 PHE A O 1
ATOM 673 N N . ILE A 1 81 ? 10.697 0.132 -6.705 1.00 96.50 81 ILE A N 1
ATOM 674 C CA . ILE A 1 81 ? 10.449 0.388 -8.130 1.00 96.50 81 ILE A CA 1
ATOM 675 C C . ILE A 1 81 ? 10.808 1.833 -8.514 1.00 96.50 81 ILE A C 1
ATOM 677 O O . ILE A 1 81 ? 11.310 2.068 -9.607 1.00 96.50 81 ILE A O 1
ATOM 681 N N . LEU A 1 82 ? 10.569 2.815 -7.644 1.00 96.75 82 LEU A N 1
ATOM 682 C CA . LEU A 1 82 ? 10.882 4.223 -7.918 1.00 96.75 82 LEU A CA 1
ATOM 683 C C . LEU A 1 82 ? 12.328 4.606 -7.573 1.00 96.75 82 LEU A C 1
ATOM 685 O O . LEU A 1 82 ? 12.829 5.611 -8.079 1.00 96.75 82 LEU A O 1
ATOM 689 N N . GLY A 1 83 ? 12.978 3.832 -6.707 1.00 94.88 83 GLY A N 1
ATOM 690 C CA . GLY A 1 83 ? 14.355 4.038 -6.278 1.00 94.88 83 GLY A CA 1
ATOM 691 C C . GLY A 1 83 ? 15.399 3.516 -7.268 1.00 94.88 83 GLY A C 1
ATOM 692 O O . GLY A 1 83 ? 15.090 3.027 -8.351 1.00 94.88 83 GLY A O 1
ATOM 693 N N . ASN A 1 84 ? 16.665 3.611 -6.858 1.00 92.94 84 ASN A N 1
ATOM 694 C CA . ASN A 1 84 ? 17.827 3.193 -7.650 1.00 92.94 84 ASN A CA 1
ATOM 695 C C . ASN A 1 84 ? 18.716 2.183 -6.901 1.00 92.94 84 ASN A C 1
ATOM 697 O O . ASN A 1 84 ? 19.935 2.214 -7.020 1.00 92.94 84 ASN A O 1
ATOM 701 N N . SER A 1 85 ? 18.127 1.342 -6.048 1.00 92.44 85 SER A N 1
ATOM 702 C CA . SER A 1 85 ? 18.893 0.339 -5.302 1.00 92.44 85 SER A CA 1
ATOM 703 C C . SER A 1 85 ? 19.203 -0.875 -6.170 1.00 92.44 85 SER A C 1
ATOM 705 O O . SER A 1 85 ? 18.318 -1.347 -6.887 1.00 92.44 85 SER A O 1
ATOM 707 N N . ASP A 1 86 ? 20.392 -1.448 -6.028 1.00 93.94 86 ASP A N 1
ATOM 708 C CA . ASP A 1 86 ? 20.702 -2.761 -6.600 1.00 93.94 86 ASP A CA 1
ATOM 709 C C . ASP A 1 86 ? 19.800 -3.868 -6.019 1.00 93.94 86 ASP A C 1
ATOM 711 O O . ASP A 1 86 ? 18.997 -3.639 -5.100 1.00 93.94 86 ASP A O 1
ATOM 715 N N . ALA A 1 87 ? 19.944 -5.082 -6.559 1.00 94.94 87 ALA A N 1
ATOM 716 C CA . ALA A 1 87 ? 19.329 -6.279 -5.999 1.00 94.94 87 ALA A CA 1
ATOM 717 C C . ALA A 1 87 ? 19.644 -6.379 -4.496 1.00 94.94 87 ALA A C 1
ATOM 719 O O . ALA A 1 87 ? 20.803 -6.385 -4.083 1.00 94.94 87 ALA A O 1
ATOM 720 N N . ASN A 1 88 ? 18.608 -6.465 -3.670 1.00 95.69 88 ASN A N 1
ATOM 721 C CA . ASN A 1 88 ? 18.722 -6.600 -2.224 1.00 95.69 88 ASN A CA 1
ATOM 722 C C . ASN A 1 88 ? 17.865 -7.769 -1.718 1.00 95.69 88 ASN A C 1
ATOM 724 O O . ASN A 1 88 ? 17.140 -8.409 -2.483 1.00 95.69 88 ASN A O 1
ATOM 728 N N . ALA A 1 89 ? 17.924 -8.037 -0.411 1.00 96.38 89 ALA A N 1
ATOM 729 C CA . ALA A 1 89 ? 17.170 -9.128 0.208 1.00 96.38 89 ALA A CA 1
ATOM 730 C C . ALA A 1 89 ? 15.659 -9.064 -0.087 1.00 96.38 89 ALA A C 1
ATOM 732 O O . ALA A 1 89 ? 15.023 -10.101 -0.243 1.00 96.38 89 ALA A O 1
ATOM 733 N N . PHE A 1 90 ? 15.089 -7.861 -0.215 1.00 95.94 90 PHE A N 1
ATOM 734 C CA . PHE A 1 90 ? 13.674 -7.680 -0.528 1.00 95.94 90 PHE A CA 1
ATOM 735 C C . PHE A 1 90 ? 13.348 -8.085 -1.972 1.00 95.94 90 PHE A C 1
ATOM 737 O O . PHE A 1 90 ? 12.431 -8.872 -2.189 1.00 95.94 90 PHE A O 1
ATOM 744 N N . SER A 1 91 ? 14.117 -7.619 -2.961 1.00 96.62 91 SER A N 1
ATOM 745 C CA . SER A 1 91 ? 13.909 -8.020 -4.359 1.00 96.62 91 SER A CA 1
ATOM 746 C C . SER A 1 91 ? 14.208 -9.493 -4.613 1.00 96.62 91 SER A C 1
ATOM 748 O O . SER A 1 91 ? 13.506 -10.121 -5.398 1.00 96.62 91 SER A O 1
ATOM 750 N N . ILE A 1 92 ? 15.206 -10.058 -3.925 1.00 97.00 92 ILE A N 1
ATOM 751 C CA . ILE A 1 92 ? 15.530 -11.487 -4.020 1.00 97.00 92 ILE A CA 1
ATOM 752 C C . ILE A 1 92 ? 14.385 -12.319 -3.436 1.00 97.00 92 ILE A C 1
ATOM 754 O O . ILE A 1 92 ? 13.934 -13.260 -4.077 1.00 97.00 92 ILE A O 1
ATOM 758 N N . PHE A 1 93 ? 13.840 -11.927 -2.278 1.00 96.75 93 PHE A N 1
ATOM 759 C CA . PHE A 1 93 ? 12.667 -12.583 -1.698 1.00 96.75 93 PHE A CA 1
ATOM 760 C C . PHE A 1 93 ? 11.465 -12.578 -2.656 1.00 96.75 93 PHE A C 1
ATOM 762 O O . PHE A 1 93 ? 10.812 -13.607 -2.825 1.00 96.75 93 PHE A O 1
ATOM 769 N N . PHE A 1 94 ? 11.182 -11.444 -3.308 1.00 96.56 94 PHE A N 1
ATOM 770 C CA . PHE A 1 94 ? 10.109 -11.348 -4.306 1.00 96.56 94 PHE A CA 1
ATOM 771 C C . PHE A 1 94 ? 10.345 -12.271 -5.506 1.00 96.56 94 PHE A C 1
ATOM 773 O O . PHE A 1 94 ? 9.411 -12.934 -5.963 1.00 96.56 94 PHE A O 1
ATOM 780 N N . LEU A 1 95 ? 11.585 -12.360 -5.980 1.00 96.94 95 LEU A N 1
ATOM 781 C CA . LEU A 1 95 ? 11.936 -13.232 -7.092 1.00 96.94 95 LEU A CA 1
ATOM 782 C C . LEU A 1 95 ? 11.810 -14.712 -6.710 1.00 96.94 95 LEU A C 1
ATOM 784 O O . LEU A 1 95 ? 11.133 -15.464 -7.398 1.00 96.94 95 LEU A O 1
ATOM 788 N N . GLU A 1 96 ? 12.407 -15.139 -5.600 1.00 97.00 96 GLU A N 1
ATOM 789 C CA . GLU A 1 96 ? 12.466 -16.556 -5.227 1.00 97.00 96 GLU A CA 1
ATOM 790 C C . GLU A 1 96 ? 11.125 -17.105 -4.728 1.00 97.00 96 GLU A C 1
ATOM 792 O O . GLU A 1 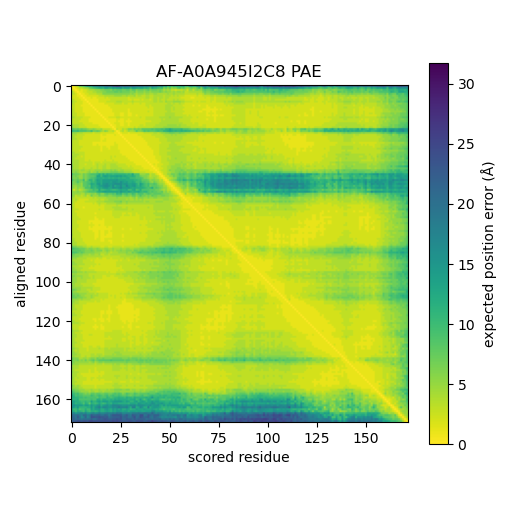96 ? 10.768 -18.240 -5.043 1.00 97.00 96 GLU A O 1
ATOM 797 N N . MET A 1 97 ? 10.374 -16.325 -3.942 1.00 96.56 97 MET A N 1
ATOM 798 C CA . MET A 1 97 ? 9.141 -16.807 -3.305 1.00 96.56 97 MET A CA 1
ATOM 799 C C . MET A 1 97 ? 7.892 -16.539 -4.141 1.00 96.56 97 MET A C 1
ATOM 801 O O . MET A 1 97 ? 6.937 -17.312 -4.076 1.00 96.56 97 MET A O 1
ATOM 805 N N . LEU A 1 98 ? 7.868 -15.431 -4.889 1.00 93.81 98 LEU A N 1
ATOM 806 C CA . LEU A 1 98 ? 6.690 -14.992 -5.644 1.00 93.81 98 LEU A CA 1
ATOM 807 C C . LEU A 1 98 ? 6.895 -15.052 -7.161 1.00 93.81 98 LEU A C 1
ATOM 809 O O . LEU A 1 98 ? 5.927 -14.861 -7.895 1.00 93.81 98 LEU A O 1
ATOM 813 N N . ASN A 1 99 ? 8.115 -15.340 -7.634 1.00 95.69 99 ASN A N 1
ATOM 814 C CA . ASN A 1 99 ? 8.485 -15.295 -9.050 1.00 95.69 99 ASN A CA 1
ATOM 815 C C . ASN A 1 99 ? 8.211 -13.919 -9.688 1.00 95.69 99 ASN A C 1
ATOM 817 O O . ASN A 1 99 ? 7.762 -13.822 -10.830 1.00 95.69 99 ASN A O 1
ATOM 821 N N . ILE A 1 100 ? 8.445 -12.850 -8.918 1.00 96.00 100 ILE A N 1
ATOM 822 C CA . ILE A 1 100 ? 8.265 -11.458 -9.342 1.00 96.00 100 ILE A CA 1
ATOM 823 C C . ILE A 1 100 ? 9.634 -10.781 -9.417 1.00 96.00 100 ILE A C 1
ATOM 825 O O . ILE A 1 100 ? 10.280 -10.553 -8.394 1.00 96.00 100 ILE A O 1
ATOM 829 N N . ASP A 1 101 ? 10.053 -10.405 -10.625 1.00 96.19 101 ASP A N 1
ATOM 830 C CA . ASP A 1 101 ? 11.285 -9.646 -10.842 1.00 96.19 101 ASP A CA 1
ATOM 831 C C . ASP A 1 101 ? 11.032 -8.133 -10.719 1.00 96.19 101 ASP A C 1
ATOM 833 O O . ASP A 1 101 ? 10.590 -7.447 -11.651 1.00 96.19 101 ASP A O 1
ATOM 837 N N . LEU A 1 102 ? 11.321 -7.594 -9.532 1.00 96.19 102 LEU A N 1
ATOM 838 C CA . LEU A 1 102 ? 11.168 -6.165 -9.253 1.00 96.19 102 LEU A CA 1
ATOM 839 C C . LEU A 1 102 ? 12.189 -5.285 -9.996 1.00 96.19 102 LEU A C 1
ATOM 841 O O . LEU A 1 102 ? 11.906 -4.107 -10.227 1.00 96.19 102 LEU A O 1
ATOM 845 N N . LEU A 1 103 ? 13.359 -5.815 -10.369 1.00 96.25 103 LEU A N 1
ATOM 846 C CA . LEU A 1 103 ? 14.358 -5.063 -11.138 1.00 96.25 103 LEU A CA 1
ATOM 847 C C . LEU A 1 103 ? 13.880 -4.894 -12.574 1.00 96.25 103 LEU A C 1
ATOM 849 O O . LEU A 1 103 ? 13.823 -3.773 -13.077 1.00 96.25 103 LEU A O 1
ATOM 853 N N . HIS A 1 104 ? 13.411 -5.982 -13.183 1.00 94.12 104 HIS A N 1
ATOM 854 C CA . HIS A 1 104 ? 12.789 -5.928 -14.500 1.00 94.12 104 HIS A CA 1
ATOM 855 C C . HIS A 1 104 ? 11.569 -4.997 -14.522 1.00 94.12 104 HIS A C 1
ATOM 857 O O . HIS A 1 104 ? 11.381 -4.208 -15.453 1.00 94.12 104 HIS A O 1
ATOM 863 N N . SER A 1 105 ? 10.752 -5.034 -13.464 1.00 94.44 105 SER A N 1
ATOM 864 C CA . SER A 1 105 ? 9.622 -4.112 -13.305 1.00 94.44 105 SER A CA 1
ATOM 865 C C . SER A 1 105 ? 10.088 -2.658 -13.395 1.00 94.44 105 SER A C 1
ATOM 867 O O . SER A 1 105 ? 9.578 -1.897 -14.212 1.00 94.44 105 SER A O 1
ATOM 869 N N . ARG A 1 106 ? 11.105 -2.278 -12.612 1.00 95.50 106 ARG A N 1
ATOM 870 C CA . ARG A 1 106 ? 11.669 -0.920 -12.589 1.00 95.50 106 ARG A CA 1
ATOM 871 C C . ARG A 1 106 ? 12.190 -0.466 -13.950 1.00 95.50 106 ARG A C 1
ATOM 873 O O . ARG A 1 106 ? 11.978 0.685 -14.322 1.00 95.50 106 ARG A O 1
ATOM 880 N N . GLU A 1 107 ? 12.892 -1.329 -14.672 1.00 94.50 107 GLU A N 1
ATOM 881 C CA . GLU A 1 107 ? 13.504 -0.970 -15.958 1.00 94.50 107 GLU A CA 1
ATOM 882 C C . GLU A 1 107 ? 12.471 -0.753 -17.066 1.00 94.50 107 GLU A C 1
ATOM 884 O O . GLU A 1 107 ? 12.739 -0.063 -18.050 1.00 94.50 107 GLU A O 1
ATOM 889 N N . THR A 1 108 ? 11.277 -1.326 -16.911 1.00 95.56 108 THR A N 1
ATOM 890 C CA . THR A 1 108 ? 10.255 -1.332 -17.957 1.00 95.56 108 THR A CA 1
ATOM 891 C C . THR A 1 108 ? 9.128 -0.321 -17.756 1.00 95.56 108 THR A C 1
ATOM 893 O O . THR A 1 108 ? 8.364 -0.099 -18.697 1.00 95.56 108 THR A O 1
ATOM 896 N N . ILE A 1 109 ? 8.996 0.308 -16.582 1.00 95.94 109 ILE A N 1
ATOM 897 C CA . ILE A 1 109 ? 7.944 1.311 -16.344 1.00 95.94 109 ILE A CA 1
ATOM 898 C C . ILE A 1 109 ? 8.204 2.635 -17.075 1.00 95.94 109 ILE A C 1
ATOM 900 O O . ILE A 1 109 ? 9.334 3.121 -17.168 1.00 95.94 109 ILE A O 1
ATOM 904 N N . TYR A 1 110 ? 7.126 3.292 -17.504 1.00 96.69 110 TYR A N 1
ATOM 905 C CA . TYR A 1 110 ? 7.178 4.639 -18.068 1.00 96.69 110 TYR A CA 1
ATOM 906 C C . TYR A 1 110 ? 7.088 5.726 -16.992 1.00 96.69 110 TYR A C 1
ATOM 908 O O . TYR A 1 110 ? 6.711 5.491 -15.845 1.00 96.69 110 TYR A O 1
ATOM 916 N N . PHE A 1 111 ? 7.379 6.972 -17.368 1.00 96.81 111 PHE A N 1
ATOM 917 C CA . PHE A 1 111 ? 7.211 8.117 -16.468 1.00 96.81 111 PHE A CA 1
ATOM 918 C C . PHE A 1 111 ? 5.762 8.270 -15.964 1.00 96.81 111 PHE A C 1
ATOM 920 O O . PHE A 1 111 ? 5.545 8.562 -14.790 1.00 96.81 111 PHE A O 1
ATOM 927 N N . SER A 1 112 ? 4.769 7.996 -16.817 1.00 97.31 112 SER A N 1
ATOM 928 C CA . SER A 1 112 ? 3.351 7.986 -16.433 1.00 97.31 112 SER A CA 1
ATOM 929 C C . SER A 1 112 ? 3.031 6.926 -15.379 1.00 97.31 112 SER A C 1
ATOM 931 O O . SER A 1 112 ? 2.249 7.194 -14.471 1.00 97.31 112 SER A O 1
ATOM 933 N N . ASP A 1 113 ? 3.660 5.751 -15.460 1.00 97.38 113 ASP A N 1
ATOM 934 C CA . ASP A 1 113 ? 3.499 4.687 -14.466 1.00 97.38 113 ASP A CA 1
ATOM 935 C C . ASP A 1 113 ? 4.057 5.116 -13.110 1.00 97.38 113 ASP A C 1
ATOM 937 O O . ASP A 1 113 ? 3.449 4.837 -12.084 1.00 97.38 113 ASP A O 1
ATOM 941 N N . LYS A 1 114 ? 5.170 5.861 -13.088 1.00 97.38 114 LYS A N 1
ATOM 942 C CA . LYS A 1 114 ? 5.730 6.413 -11.844 1.00 97.38 114 LYS A CA 1
ATOM 943 C C . LYS A 1 114 ? 4.759 7.385 -11.174 1.00 97.38 114 LYS A C 1
ATOM 945 O O . LYS A 1 114 ? 4.527 7.277 -9.973 1.00 97.38 114 LYS A O 1
ATOM 950 N N . ILE A 1 115 ? 4.157 8.293 -11.947 1.00 98.19 115 ILE A N 1
ATOM 951 C CA . ILE A 1 115 ? 3.118 9.207 -11.443 1.00 98.19 115 ILE A CA 1
ATOM 952 C C . ILE A 1 115 ? 1.925 8.407 -10.910 1.00 98.19 115 ILE A C 1
ATOM 954 O O . ILE A 1 115 ? 1.450 8.674 -9.806 1.00 98.19 115 ILE A O 1
ATOM 958 N N . ALA A 1 116 ? 1.472 7.403 -11.664 1.00 98.12 116 ALA A N 1
ATOM 959 C CA . ALA A 1 116 ? 0.368 6.544 -11.261 1.00 98.12 116 ALA A CA 1
ATOM 960 C C . ALA A 1 116 ? 0.674 5.767 -9.974 1.00 98.12 116 ALA A C 1
ATOM 962 O O . ALA A 1 116 ? -0.186 5.696 -9.106 1.00 98.12 116 ALA A O 1
ATOM 963 N N . LEU A 1 117 ? 1.892 5.243 -9.799 1.00 98.06 117 LEU A N 1
ATOM 964 C CA . LEU A 1 117 ? 2.313 4.567 -8.570 1.00 98.06 117 LEU A CA 1
ATOM 965 C C . LEU A 1 117 ? 2.279 5.508 -7.368 1.00 98.06 117 LEU A C 1
ATOM 967 O O . LEU A 1 117 ? 1.770 5.121 -6.318 1.00 98.06 117 LEU A O 1
ATOM 971 N N . VAL A 1 118 ? 2.765 6.744 -7.508 1.00 97.94 118 VAL A N 1
ATOM 972 C CA . VAL A 1 118 ? 2.707 7.743 -6.427 1.00 97.94 118 VAL A CA 1
ATOM 973 C C . VAL A 1 118 ? 1.253 8.063 -6.066 1.00 97.94 118 VAL A C 1
ATOM 975 O O . VAL A 1 118 ? 0.894 8.013 -4.890 1.00 97.94 118 VAL A O 1
ATOM 978 N N . ALA A 1 119 ? 0.404 8.325 -7.063 1.00 98.00 119 ALA A N 1
ATOM 979 C CA . ALA A 1 119 ? -1.013 8.632 -6.857 1.00 98.00 119 ALA A CA 1
ATOM 980 C C . ALA A 1 119 ? -1.812 7.444 -6.286 1.00 98.00 119 ALA A C 1
ATOM 982 O O . ALA A 1 119 ? -2.673 7.614 -5.426 1.00 98.00 119 ALA A O 1
ATOM 983 N N . LEU A 1 120 ? -1.518 6.222 -6.731 1.00 97.88 120 LEU A N 1
ATOM 984 C CA . LEU A 1 120 ? -2.136 5.004 -6.215 1.00 97.88 120 LEU A CA 1
ATOM 985 C C . LEU A 1 120 ? -1.705 4.737 -4.769 1.00 97.88 120 LEU A C 1
ATOM 987 O O . LEU A 1 120 ? -2.530 4.366 -3.936 1.00 97.88 120 LEU A O 1
ATOM 991 N N . THR A 1 121 ? -0.428 4.963 -4.454 1.00 97.62 121 THR A N 1
ATOM 992 C CA . THR A 1 121 ? 0.104 4.789 -3.097 1.00 97.62 121 THR A CA 1
ATOM 993 C C . THR A 1 121 ? -0.531 5.777 -2.130 1.00 97.62 121 THR A C 1
ATOM 995 O O . THR A 1 121 ? -0.966 5.367 -1.057 1.00 97.62 121 THR A O 1
ATOM 998 N N . SER A 1 122 ? -0.660 7.054 -2.505 1.00 96.31 122 SER A N 1
ATOM 999 C CA . SER A 1 122 ? -1.338 8.044 -1.660 1.00 96.31 122 SER A CA 1
ATOM 1000 C C . SER A 1 122 ? -2.817 7.704 -1.451 1.00 96.31 122 SER A C 1
ATOM 1002 O O . SER A 1 122 ? -3.310 7.780 -0.325 1.00 96.31 122 SER A O 1
ATOM 1004 N N . LEU A 1 123 ? -3.507 7.232 -2.496 1.00 96.56 123 LEU A N 1
ATOM 1005 C CA . LEU A 1 123 ? -4.888 6.757 -2.398 1.00 96.56 123 LEU A CA 1
ATOM 1006 C C . LEU A 1 123 ? -5.022 5.576 -1.420 1.00 96.56 123 LEU A C 1
ATOM 1008 O O . LEU A 1 123 ? -5.924 5.560 -0.581 1.00 96.56 123 LEU A O 1
ATOM 1012 N N . PHE A 1 124 ? -4.118 4.598 -1.489 1.00 97.69 124 PHE A N 1
ATOM 1013 C CA . PHE A 1 124 ? -4.117 3.447 -0.582 1.00 97.69 124 PHE A CA 1
ATOM 1014 C C . PHE A 1 124 ? -3.762 3.817 0.853 1.00 97.69 124 PHE A C 1
ATOM 1016 O O . PHE A 1 124 ? -4.386 3.292 1.775 1.00 97.69 124 PHE A O 1
ATOM 1023 N N . ILE A 1 125 ? -2.823 4.742 1.057 1.00 97.19 125 ILE A N 1
ATOM 1024 C CA . ILE A 1 125 ? -2.528 5.283 2.385 1.00 97.19 125 ILE A CA 1
ATOM 1025 C C . ILE A 1 125 ? -3.787 5.921 2.979 1.00 97.19 125 ILE A C 1
ATOM 1027 O O . ILE A 1 125 ? -4.106 5.634 4.126 1.00 97.19 125 ILE A O 1
ATOM 1031 N N . GLY A 1 126 ? -4.566 6.686 2.211 1.00 95.00 126 GLY A N 1
ATOM 1032 C CA . GLY A 1 126 ? -5.826 7.250 2.704 1.00 95.00 126 GLY A CA 1
ATOM 1033 C C . GLY A 1 126 ? -6.868 6.184 3.077 1.00 95.00 126 GLY A C 1
ATOM 1034 O O . GLY A 1 126 ? -7.373 6.162 4.201 1.00 95.00 126 GLY A O 1
ATOM 1035 N N . ILE A 1 127 ? -7.179 5.273 2.147 1.00 94.19 127 ILE A N 1
ATOM 1036 C CA . ILE A 1 127 ? -8.273 4.293 2.304 1.00 94.19 127 ILE A CA 1
ATOM 1037 C C . ILE A 1 127 ? -7.926 3.188 3.311 1.00 94.19 127 ILE A C 1
ATOM 1039 O O . ILE A 1 127 ? -8.793 2.735 4.057 1.00 94.19 127 ILE A O 1
ATOM 1043 N N . MET A 1 128 ? -6.681 2.709 3.312 1.00 95.00 128 MET A N 1
ATOM 1044 C CA . MET A 1 128 ? -6.255 1.525 4.071 1.00 95.00 128 MET A CA 1
ATOM 1045 C C . MET A 1 128 ? -5.306 1.855 5.228 1.00 95.00 128 MET A C 1
ATOM 1047 O O . MET A 1 128 ? -5.177 1.048 6.146 1.00 95.00 128 MET A O 1
ATOM 1051 N N . GLY A 1 129 ? -4.672 3.027 5.208 1.00 95.69 129 GLY A N 1
ATOM 1052 C CA . GLY A 1 129 ? -3.865 3.559 6.306 1.00 95.69 129 GLY A CA 1
ATOM 1053 C C . GLY A 1 129 ? -4.698 4.439 7.231 1.00 95.69 129 GLY A C 1
ATOM 1054 O O . GLY A 1 129 ? -5.088 4.013 8.317 1.00 95.69 129 GLY A O 1
ATOM 1055 N N . THR A 1 130 ? -5.008 5.654 6.786 1.00 95.25 130 THR A N 1
ATOM 1056 C CA . THR A 1 130 ? -5.590 6.718 7.611 1.00 95.25 130 THR A CA 1
ATOM 1057 C C . THR A 1 130 ? -6.961 6.351 8.170 1.00 95.25 130 THR A C 1
ATOM 1059 O O . THR A 1 130 ? -7.155 6.440 9.379 1.00 95.25 130 THR A O 1
ATOM 1062 N N . VAL A 1 131 ? -7.902 5.878 7.341 1.00 93.69 131 VAL A N 1
ATOM 1063 C CA . VAL A 1 131 ? -9.258 5.530 7.816 1.00 93.69 131 VAL A CA 1
ATOM 1064 C C . VAL A 1 131 ? -9.227 4.385 8.848 1.00 93.69 131 VAL A C 1
ATOM 1066 O O . VAL A 1 131 ? -9.733 4.559 9.956 1.00 93.69 131 VAL A O 1
ATOM 1069 N N . PRO A 1 132 ? -8.590 3.230 8.578 1.00 93.81 132 PRO A N 1
ATOM 1070 C CA . PRO A 1 132 ? -8.429 2.171 9.575 1.00 93.81 132 PRO A CA 1
ATOM 1071 C C . PRO A 1 132 ? -7.644 2.610 10.818 1.00 93.81 132 PRO A C 1
ATOM 1073 O O . PRO A 1 132 ? -7.984 2.196 11.927 1.00 93.81 132 PRO A O 1
ATOM 1076 N N . GLY A 1 133 ? -6.625 3.458 10.651 1.00 94.38 133 GLY A N 1
ATOM 1077 C CA . GLY A 1 133 ? -5.841 4.034 11.741 1.00 94.38 133 GLY A CA 1
ATOM 1078 C C . GLY A 1 133 ? -6.682 4.898 12.682 1.00 94.38 133 GLY A C 1
ATOM 1079 O O . GLY A 1 133 ? -6.652 4.694 13.897 1.00 94.38 133 GLY A O 1
ATOM 1080 N N . HIS A 1 134 ? -7.509 5.782 12.117 1.00 92.12 134 HIS A N 1
ATOM 1081 C CA . HIS A 1 134 ? -8.520 6.566 12.826 1.00 92.12 134 HIS A CA 1
ATOM 1082 C C . HIS A 1 134 ? -9.458 5.661 13.633 1.00 92.12 134 HIS A C 1
ATOM 1084 O O . HIS A 1 134 ? -9.566 5.806 14.850 1.00 92.12 134 HIS A O 1
ATOM 1090 N N . GLU A 1 135 ? -10.070 4.663 12.995 1.00 91.31 135 GLU A N 1
ATOM 1091 C CA . GLU A 1 135 ? -11.004 3.743 13.659 1.00 91.31 135 GLU A CA 1
ATOM 1092 C C . GLU A 1 135 ? -10.353 2.953 14.802 1.00 91.31 135 GLU A C 1
ATOM 1094 O O . GLU A 1 135 ? -10.987 2.644 15.815 1.00 91.31 135 GLU A O 1
ATOM 1099 N N . MET A 1 136 ? -9.074 2.607 14.658 1.00 92.44 136 MET A N 1
ATOM 1100 C CA . MET A 1 136 ? -8.315 1.933 15.705 1.00 92.44 136 MET A CA 1
ATOM 1101 C C . MET A 1 136 ? -7.943 2.860 16.865 1.00 92.44 136 MET A C 1
ATOM 1103 O O . MET A 1 136 ? -7.962 2.403 18.010 1.00 92.44 136 MET A O 1
ATOM 110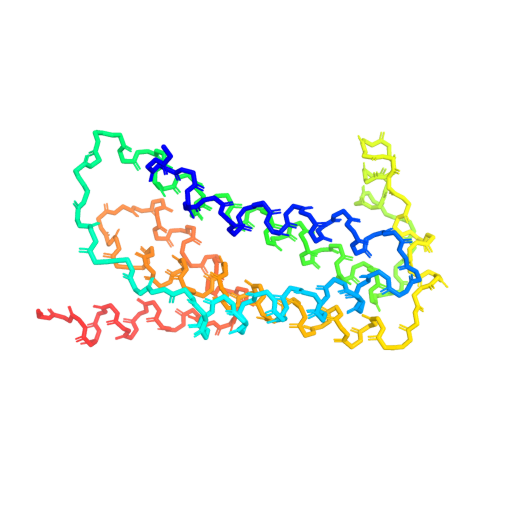7 N N . SER A 1 137 ? -7.670 4.144 16.612 1.00 91.19 137 SER A N 1
ATOM 1108 C CA . SER A 1 137 ? -7.356 5.122 17.667 1.00 91.19 137 SER A CA 1
ATOM 1109 C C . SER A 1 137 ? -8.508 5.316 18.663 1.00 91.19 137 SER A C 1
ATOM 1111 O O . SER A 1 137 ? -8.273 5.492 19.858 1.00 91.19 137 SER A O 1
ATOM 1113 N N . HIS A 1 138 ? -9.756 5.130 18.221 1.00 90.50 138 HIS A N 1
ATOM 1114 C CA . HIS A 1 138 ? -10.938 5.163 19.094 1.00 90.50 138 HIS A CA 1
ATOM 1115 C C . HIS A 1 138 ? -11.025 3.975 20.064 1.00 90.50 138 HIS A C 1
ATOM 1117 O O . HIS A 1 138 ? -11.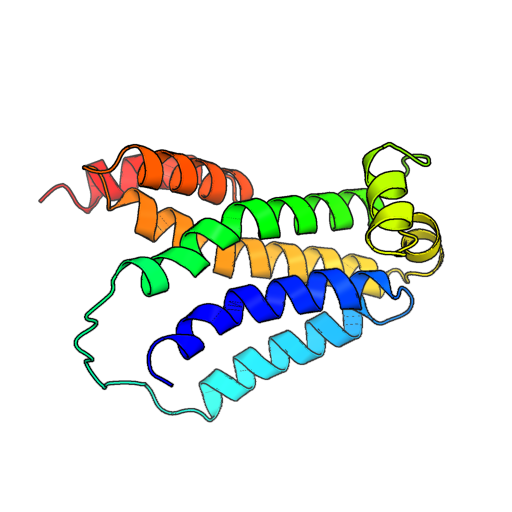774 3.998 21.043 1.00 90.50 138 HIS A O 1
ATOM 1123 N N . ARG A 1 139 ? -10.253 2.903 19.848 1.00 90.69 139 ARG A N 1
ATOM 1124 C CA . ARG A 1 139 ? -10.310 1.670 20.651 1.00 90.69 139 ARG A CA 1
ATOM 1125 C C . ARG A 1 139 ? -9.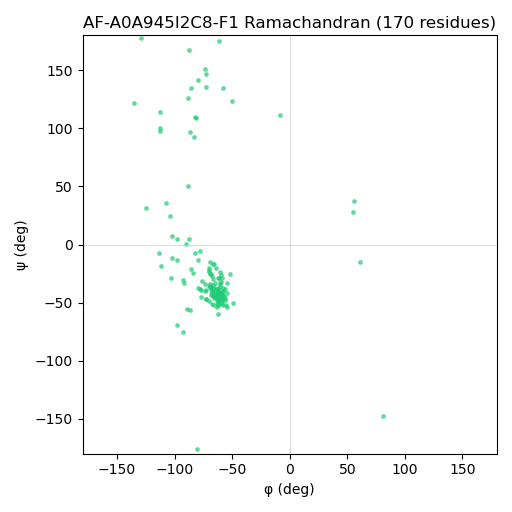380 1.724 21.860 1.00 90.69 139 ARG A C 1
ATOM 1127 O O . ARG A 1 139 ? -8.658 0.769 22.139 1.00 90.69 139 ARG A O 1
ATOM 1134 N N . ILE A 1 140 ? -9.468 2.800 22.641 1.00 87.81 140 ILE A N 1
ATOM 1135 C CA . ILE A 1 140 ? -8.552 3.151 23.744 1.00 87.81 140 ILE A CA 1
ATOM 1136 C C . ILE A 1 140 ? -8.305 2.045 24.786 1.00 87.81 140 ILE A C 1
ATOM 1138 O O . ILE A 1 140 ? -7.258 2.003 25.425 1.00 87.81 140 ILE A O 1
ATOM 1142 N N . LYS A 1 141 ? -9.248 1.110 24.959 1.00 90.75 141 LYS A N 1
ATOM 1143 C CA . LYS A 1 141 ? -9.114 -0.016 25.904 1.00 90.75 141 LYS A CA 1
ATOM 1144 C C . LYS A 1 141 ? -8.260 -1.172 25.362 1.00 90.75 141 LYS A C 1
ATOM 1146 O O . LYS A 1 141 ? -7.895 -2.064 26.125 1.00 90.75 141 LYS A O 1
ATOM 1151 N N . LYS A 1 142 ? -7.951 -1.196 24.062 1.00 92.81 142 LYS A N 1
ATOM 1152 C CA . LYS A 1 142 ? -7.225 -2.276 23.382 1.00 92.81 142 LYS A CA 1
ATOM 1153 C C . LYS A 1 142 ? -5.857 -1.795 22.908 1.00 92.81 142 LYS A C 1
ATOM 1155 O O . LYS A 1 142 ? -5.724 -1.239 21.825 1.00 92.81 142 LYS A O 1
ATOM 1160 N N . LYS A 1 143 ? -4.819 -2.091 23.695 1.00 93.31 143 LYS A N 1
ATOM 1161 C CA . LYS A 1 143 ? -3.433 -1.673 23.406 1.00 93.31 143 LYS A CA 1
ATOM 1162 C C . LYS A 1 143 ? -2.924 -2.125 22.032 1.00 93.31 143 LYS A C 1
ATOM 1164 O O . LYS A 1 143 ? -2.217 -1.371 21.378 1.00 93.31 143 LYS A O 1
ATOM 1169 N N . PHE A 1 144 ? -3.288 -3.332 21.596 1.00 94.69 144 PHE A N 1
ATOM 1170 C CA . PHE A 1 144 ? -2.883 -3.840 20.283 1.00 94.69 144 PHE A CA 1
ATOM 1171 C C . PHE A 1 144 ? -3.539 -3.069 19.128 1.00 94.69 144 PHE A C 1
ATOM 1173 O O . PHE A 1 144 ? -2.860 -2.733 18.165 1.00 94.69 144 PHE A O 1
ATOM 1180 N N . ASP A 1 145 ? -4.826 -2.726 19.247 1.00 93.62 145 ASP A N 1
ATOM 1181 C CA . ASP A 1 145 ? -5.523 -1.925 18.234 1.00 93.62 145 ASP A CA 1
ATOM 1182 C C . ASP A 1 145 ? -4.884 -0.530 18.142 1.00 93.62 145 ASP A C 1
ATOM 1184 O O . ASP A 1 145 ? -4.563 -0.082 17.049 1.00 93.62 145 ASP A O 1
ATOM 1188 N N . LEU A 1 146 ? -4.580 0.107 19.280 1.00 93.19 146 LEU A N 1
ATOM 1189 C CA . LEU A 1 146 ? -3.854 1.385 19.306 1.00 93.19 146 LEU A CA 1
ATOM 1190 C C . LEU A 1 146 ? -2.466 1.293 18.655 1.00 93.19 146 LEU A C 1
ATOM 1192 O O . LEU A 1 146 ? -2.075 2.190 17.915 1.00 93.19 146 LEU A O 1
ATOM 1196 N N . PHE A 1 147 ? -1.723 0.211 18.908 1.00 94.56 147 PHE A N 1
ATOM 1197 C CA . PHE A 1 147 ? -0.413 -0.013 18.293 1.00 94.56 147 PHE A CA 1
ATOM 1198 C C . PHE A 1 147 ? -0.514 -0.065 16.764 1.00 94.56 147 PHE A C 1
ATOM 1200 O O . PHE A 1 147 ? 0.196 0.670 16.081 1.00 94.56 147 PHE A O 1
ATOM 1207 N N . ILE A 1 148 ? -1.418 -0.890 16.228 1.00 95.56 148 ILE A N 1
ATOM 1208 C CA .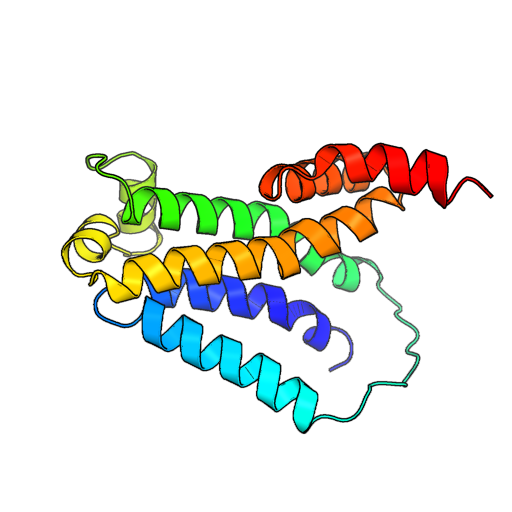 ILE A 1 148 ? -1.623 -1.002 14.778 1.00 95.56 148 ILE A CA 1
ATOM 1209 C C . ILE A 1 148 ? -2.125 0.329 14.200 1.00 95.56 148 ILE A C 1
ATOM 1211 O O . ILE A 1 148 ? -1.624 0.766 13.167 1.00 95.56 148 ILE A O 1
ATOM 1215 N N . GLY A 1 149 ? -3.051 1.005 14.886 1.00 94.50 149 GLY A N 1
ATOM 1216 C CA . GLY A 1 149 ? -3.586 2.300 14.468 1.00 94.50 149 GLY A CA 1
ATOM 1217 C C . GLY A 1 149 ? -2.515 3.384 14.347 1.00 94.50 149 GLY A C 1
ATOM 1218 O O . GLY A 1 149 ? -2.448 4.064 13.326 1.00 94.50 149 GLY A O 1
ATOM 1219 N N . ASN A 1 150 ? -1.619 3.487 15.331 1.00 93.56 150 ASN A N 1
ATOM 1220 C CA . ASN A 1 150 ? -0.504 4.438 15.300 1.00 93.56 150 ASN A CA 1
ATOM 1221 C C . ASN A 1 150 ? 0.460 4.159 14.141 1.00 93.56 150 ASN A C 1
ATOM 1223 O O . ASN A 1 150 ? 0.896 5.089 13.468 1.00 93.56 150 ASN A O 1
ATOM 1227 N N . TRP A 1 151 ? 0.772 2.889 13.874 1.00 95.81 151 TRP A N 1
ATOM 1228 C CA . TRP A 1 151 ? 1.597 2.526 12.721 1.00 95.81 151 TRP A CA 1
ATOM 1229 C C . TRP A 1 151 ? 0.921 2.879 11.396 1.00 95.81 151 TRP A C 1
ATOM 1231 O O . TRP A 1 151 ? 1.571 3.432 10.514 1.00 95.81 151 TRP A O 1
ATOM 1241 N N . LEU A 1 152 ? -0.380 2.626 11.255 1.00 96.00 152 LEU A N 1
ATOM 1242 C CA . LEU A 1 152 ? -1.124 2.994 10.050 1.00 96.00 152 LEU A CA 1
ATOM 1243 C C . LEU A 1 152 ? -1.155 4.515 9.830 1.00 96.00 152 LEU A C 1
ATOM 1245 O O . LEU A 1 152 ? -0.899 4.965 8.717 1.00 96.00 152 LEU A O 1
ATOM 1249 N N . LEU A 1 153 ? -1.390 5.304 10.884 1.00 94.94 153 LEU A N 1
ATOM 1250 C CA . LEU A 1 153 ? -1.353 6.773 10.821 1.00 94.94 153 LEU A CA 1
ATOM 1251 C C . LEU A 1 153 ? 0.056 7.315 10.551 1.00 94.94 153 LEU A C 1
ATOM 1253 O O . LEU A 1 153 ? 0.207 8.349 9.902 1.00 94.94 153 LEU A O 1
ATOM 1257 N N . SER A 1 154 ? 1.102 6.601 10.979 1.00 94.44 154 SER A N 1
ATOM 1258 C CA . SER A 1 154 ? 2.482 6.984 10.667 1.00 94.44 154 SER A CA 1
ATOM 1259 C C . SER A 1 154 ? 2.777 6.959 9.167 1.00 94.44 154 SER A C 1
ATOM 1261 O O . SER A 1 154 ? 3.571 7.767 8.698 1.00 94.44 154 SER A O 1
A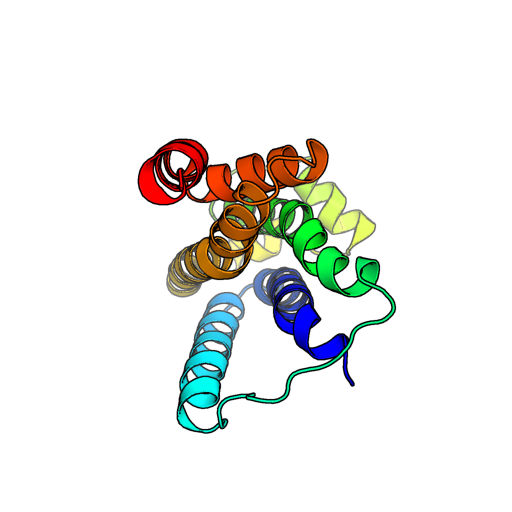TOM 1263 N N . LEU A 1 155 ? 2.093 6.108 8.392 1.00 93.56 155 LEU A N 1
ATOM 1264 C CA . LEU A 1 155 ? 2.260 6.043 6.937 1.00 93.56 155 LEU A CA 1
ATOM 1265 C C . LEU A 1 155 ? 1.697 7.281 6.223 1.00 93.56 155 LEU A C 1
ATOM 1267 O O . LEU A 1 155 ? 2.150 7.600 5.128 1.00 93.56 155 LEU A O 1
ATOM 1271 N N . SER A 1 156 ? 0.750 7.994 6.843 1.00 91.62 156 SER A N 1
ATOM 1272 C CA . SER A 1 156 ? 0.218 9.276 6.362 1.00 91.62 156 SER A CA 1
ATOM 1273 C C . SER A 1 156 ? 0.784 10.493 7.101 1.00 91.62 156 SER A C 1
ATOM 1275 O O . SER A 1 156 ? 0.292 11.596 6.893 1.00 91.62 156 SER A O 1
ATOM 1277 N N . TRP A 1 157 ? 1.777 10.301 7.979 1.00 88.50 157 TRP A N 1
ATOM 1278 C CA . TRP A 1 157 ? 2.302 11.327 8.897 1.00 88.50 157 TRP A CA 1
ATOM 1279 C C . TRP A 1 157 ? 1.238 11.985 9.789 1.00 88.50 157 TRP A C 1
ATOM 1281 O O . TRP A 1 157 ? 1.414 13.106 10.257 1.00 88.50 157 TRP A O 1
ATOM 1291 N N . ASP A 1 158 ? 0.162 11.261 10.092 1.00 86.38 158 ASP A N 1
ATOM 1292 C CA . ASP A 1 158 ? -0.991 11.785 10.827 1.00 86.38 158 ASP A CA 1
ATOM 1293 C C . ASP A 1 158 ? -1.055 11.249 12.268 1.00 86.38 158 ASP A C 1
ATOM 1295 O O . ASP A 1 158 ? -2.107 10.949 12.823 1.00 86.38 158 ASP A O 1
ATOM 1299 N N . CYS A 1 159 ? 0.106 11.064 12.904 1.00 81.06 159 CYS A N 1
ATOM 1300 C CA . CYS A 1 159 ? 0.171 10.525 14.268 1.00 81.06 159 CYS A CA 1
ATOM 1301 C C . CYS A 1 159 ? -0.423 11.481 15.316 1.00 81.06 159 CYS A C 1
ATOM 1303 O O . CYS A 1 159 ? -0.893 11.026 16.359 1.00 81.06 159 CYS A O 1
ATOM 1305 N N . ALA A 1 160 ? -0.399 12.794 15.056 1.00 81.12 160 ALA A N 1
ATOM 1306 C CA . ALA A 1 160 ? -0.965 13.802 15.955 1.00 81.12 160 ALA A CA 1
ATOM 1307 C C . ALA A 1 160 ? -2.490 13.659 16.085 1.00 81.12 160 ALA A C 1
ATOM 1309 O O . ALA A 1 160 ? -3.038 13.832 17.178 1.00 81.12 160 ALA A O 1
ATOM 1310 N N . PHE A 1 161 ? -3.156 13.238 15.006 1.00 77.94 161 PHE A N 1
ATOM 1311 C CA . PHE A 1 161 ? -4.594 13.008 14.971 1.00 77.94 161 PHE A CA 1
ATOM 1312 C C . PHE A 1 161 ? -5.063 12.041 16.062 1.00 77.94 161 PHE A C 1
ATOM 1314 O O . PHE A 1 161 ? -6.055 12.311 16.736 1.00 77.94 161 PHE A O 1
ATOM 1321 N N . ALA A 1 162 ? -4.326 10.954 16.314 1.00 74.56 162 ALA A N 1
ATOM 1322 C CA . ALA A 1 162 ? -4.683 9.980 17.350 1.00 74.56 162 ALA A CA 1
ATOM 1323 C C . ALA A 1 162 ? -4.764 10.597 18.760 1.00 74.56 162 ALA A C 1
ATOM 1325 O O . ALA A 1 162 ? -5.484 10.084 19.616 1.00 74.56 162 ALA A O 1
ATOM 1326 N N . ILE A 1 163 ? -4.039 11.691 19.011 1.00 75.12 163 ILE A N 1
ATOM 1327 C CA . ILE A 1 163 ? -4.038 12.394 20.295 1.00 75.12 163 ILE A CA 1
ATOM 1328 C C . ILE A 1 163 ? -5.141 13.457 20.311 1.00 75.12 163 ILE A C 1
ATOM 1330 O O . ILE A 1 163 ? -6.007 13.434 21.187 1.00 75.12 163 ILE A O 1
ATOM 1334 N N . GLU A 1 164 ? -5.137 14.369 19.338 1.00 76.94 164 GLU A N 1
ATOM 1335 C CA . GLU A 1 164 ? -6.062 15.510 19.291 1.00 76.94 164 GLU A CA 1
ATOM 1336 C C . GLU A 1 164 ? -7.516 15.075 19.109 1.00 76.94 164 GLU A C 1
ATOM 1338 O O . GLU A 1 164 ? -8.424 15.575 19.780 1.00 76.94 164 GLU A O 1
ATOM 1343 N N . HIS A 1 165 ? -7.751 14.107 18.228 1.00 76.00 165 HIS A N 1
ATOM 1344 C CA . HIS A 1 165 ? -9.095 13.682 17.885 1.00 76.00 165 HIS A CA 1
ATOM 1345 C C . HIS A 1 165 ? -9.749 12.889 19.023 1.00 76.00 165 HIS A C 1
ATOM 1347 O O . HIS A 1 165 ? -10.879 13.179 19.418 1.00 76.00 165 HIS A O 1
ATOM 1353 N N . VAL A 1 166 ? -9.024 11.930 19.603 1.00 69.69 166 VAL A N 1
ATOM 1354 C CA . VAL A 1 166 ? -9.558 11.028 20.636 1.00 69.69 166 VAL A CA 1
ATOM 1355 C C . VAL A 1 166 ? -9.646 11.716 21.999 1.00 69.69 166 VAL A C 1
ATOM 1357 O O . VAL A 1 166 ? -10.665 11.605 22.676 1.00 69.69 166 VAL A O 1
ATOM 1360 N N . TYR A 1 167 ? -8.604 12.446 22.410 1.00 71.69 167 TYR A N 1
ATOM 1361 C CA . TYR A 1 167 ? -8.531 13.047 23.749 1.00 71.69 167 TYR A CA 1
ATOM 1362 C C . TYR A 1 167 ? -8.931 14.527 23.793 1.00 71.69 167 TYR A C 1
ATOM 1364 O O . TYR A 1 167 ? -9.154 15.063 24.882 1.00 71.69 167 TYR A O 1
ATOM 1372 N N . GLY A 1 168 ? -9.030 15.187 22.637 1.00 71.31 168 GLY A N 1
ATOM 1373 C CA . GLY A 1 168 ? -9.545 16.549 22.506 1.00 71.31 168 GLY A CA 1
ATOM 1374 C C . GLY A 1 168 ? -11.012 16.564 22.083 1.00 71.31 168 GLY A C 1
ATOM 1375 O O . GLY A 1 168 ? -11.879 16.921 22.879 1.00 71.31 168 GLY A O 1
ATOM 1376 N N . HIS A 1 169 ? -11.292 16.167 20.838 1.00 67.50 169 HIS A N 1
ATOM 1377 C CA . HIS A 1 169 ? -12.610 16.343 20.209 1.00 67.50 169 HIS A CA 1
ATOM 1378 C C . HIS A 1 169 ? -13.673 15.342 20.695 1.00 67.50 169 HIS A C 1
ATOM 1380 O O . HIS A 1 169 ? -14.844 15.703 20.788 1.00 67.50 169 HIS A O 1
ATOM 1386 N N . HIS A 1 170 ? -13.281 14.116 21.054 1.00 65.38 170 HIS A N 1
ATOM 1387 C CA . HIS A 1 170 ? -14.179 13.064 21.559 1.00 65.38 170 HIS A CA 1
ATOM 1388 C C . HIS A 1 170 ? -14.087 12.838 23.077 1.00 65.38 170 HIS A C 1
ATOM 1390 O O . HIS A 1 170 ? -14.406 11.761 23.576 1.00 65.38 170 HIS A O 1
ATOM 1396 N N . LYS A 1 171 ? -13.655 13.854 23.834 1.00 57.28 171 LYS A N 1
ATOM 1397 C CA . LYS A 1 171 ? -13.438 13.753 25.287 1.00 57.28 171 LYS A CA 1
ATOM 1398 C C . LYS A 1 171 ? -14.718 13.485 26.105 1.00 57.28 171 LYS A C 1
ATOM 1400 O O . LYS A 1 171 ? -14.599 13.024 27.240 1.00 57.28 171 LYS A O 1
ATOM 1405 N N . ASN A 1 172 ? -15.898 13.768 25.542 1.00 49.50 172 ASN A N 1
ATOM 1406 C CA . ASN A 1 172 ? -17.207 13.662 26.199 1.00 49.50 172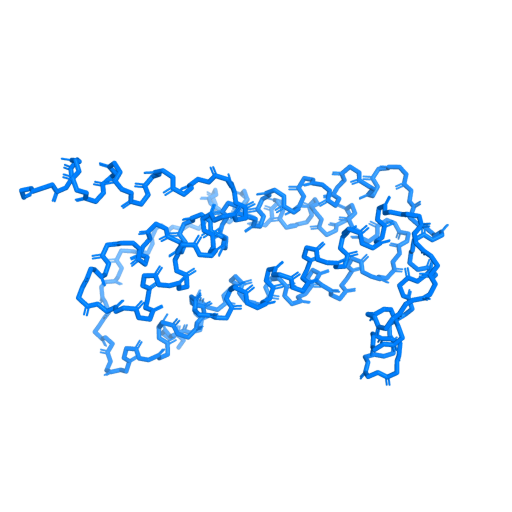 ASN A CA 1
ATOM 1407 C C . ASN A 1 172 ? -18.120 12.658 25.494 1.00 49.50 172 ASN A C 1
ATOM 1409 O O . ASN A 1 172 ? -18.342 12.838 24.275 1.00 49.50 172 ASN A O 1
#

pLDDT: mean 91.65, std 8.3, range [49.5, 98.19]

Mean predicted aligned error: 4.82 Å

Radius of gyration: 17.87 Å; Cα contacts (8 Å, |Δi|>4): 160; chains: 1; bounding box: 50×33×45 Å

Solvent-accessible surface area (backbone atoms only — not comparable to full-atom values): 9470 Å² total; per-residue (Å²): 121,87,61,61,72,67,38,53,63,56,52,49,52,54,50,45,57,50,46,47,50,72,14,60,57,33,26,32,52,48,39,54,52,52,53,47,50,52,54,52,44,62,76,72,52,77,83,86,81,76,86,75,92,74,88,60,65,62,71,67,45,46,44,60,63,48,29,51,63,53,50,50,54,43,50,51,51,49,51,56,43,75,50,87,72,74,95,41,74,68,47,48,47,36,32,76,76,68,72,38,54,50,66,61,17,40,75,47,46,47,76,64,23,53,54,25,46,53,54,44,50,54,51,45,35,46,67,49,15,39,51,47,10,54,64,20,39,70,38,77,91,38,68,67,45,35,53,54,11,48,56,23,14,50,75,68,71,43,53,63,50,55,50,49,48,46,67,56,76,53,64,120